Protein AF-A0A3M1YHS2-F1 (afdb_monomer_lite)

Radius of gyration: 10.73 Å; chains: 1; bounding box: 26×29×23 Å

pLDDT: mean 80.74, std 11.42, range [41.94, 88.56]

Secondary structure (DSSP, 8-state):
--EEEEESSSSTTS-EEEEEETT--EEEEEE-SS-EEEEESS----

Foldseek 3Di:
DDKAFDFPDLDPPGDRPDIHDPPFDWDFPADDPRDTDIGGPPPPPD

Structure (mmCIF, N/CA/C/O backbone):
data_AF-A0A3M1YHS2-F1
#
_entry.id   AF-A0A3M1YHS2-F1
#
loop_
_atom_site.group_PDB
_atom_site.id
_atom_site.type_symbol
_atom_site.label_atom_id
_atom_site.label_alt_id
_atom_site.label_comp_id
_atom_site.label_asym_id
_atom_site.label_entity_id
_atom_site.label_seq_id
_atom_site.pdbx_PDB_ins_code
_atom_site.Cartn_x
_atom_site.Cartn_y
_atom_site.Cartn_z
_atom_site.occupancy
_atom_site.B_iso_or_equiv
_atom_site.auth_seq_id
_atom_site.auth_comp_id
_atom_site.auth_asym_id
_atom_site.auth_atom_id
_atom_site.pdbx_PDB_model_num
ATOM 1 N N . MET A 1 1 ? 1.042 -14.281 9.639 1.00 52.12 1 MET A N 1
ATOM 2 C CA . MET A 1 1 ? 0.680 -12.869 9.889 1.00 52.12 1 MET A CA 1
ATOM 3 C C . MET A 1 1 ? 1.225 -12.065 8.720 1.00 52.12 1 MET A C 1
ATOM 5 O O . MET A 1 1 ? 2.409 -12.192 8.444 1.00 52.12 1 MET A O 1
ATOM 9 N N . SER A 1 2 ? 0.368 -11.382 7.957 1.00 73.56 2 SER A N 1
ATOM 10 C CA . SER A 1 2 ? 0.771 -10.624 6.763 1.00 73.56 2 SER A CA 1
ATOM 11 C C .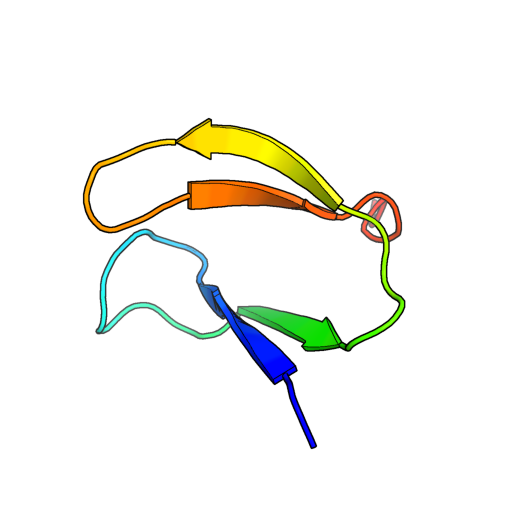 SER A 1 2 ? 0.943 -9.161 7.151 1.00 73.56 2 SER A C 1
ATOM 13 O O . SER A 1 2 ? -0.040 -8.510 7.495 1.00 73.56 2 SER A O 1
ATOM 15 N N . GLN A 1 3 ? 2.177 -8.670 7.120 1.00 81.56 3 GLN A N 1
ATOM 16 C CA . GLN A 1 3 ? 2.519 -7.278 7.390 1.00 81.56 3 GLN A CA 1
ATOM 17 C C . GLN A 1 3 ? 3.467 -6.800 6.292 1.00 81.56 3 GLN A C 1
ATOM 19 O O . GLN A 1 3 ? 4.403 -7.514 5.927 1.00 81.56 3 GLN A O 1
ATOM 24 N N . ILE A 1 4 ? 3.198 -5.621 5.739 1.00 85.69 4 ILE A N 1
ATOM 25 C CA . ILE A 1 4 ? 3.975 -5.041 4.645 1.00 85.69 4 ILE A CA 1
ATOM 26 C C . ILE A 1 4 ? 4.800 -3.883 5.218 1.00 85.69 4 ILE A C 1
ATOM 28 O O . ILE A 1 4 ? 4.216 -2.907 5.686 1.00 85.69 4 ILE A O 1
ATOM 32 N N . PRO A 1 5 ? 6.142 -3.951 5.196 1.00 86.31 5 PRO A N 1
ATOM 33 C CA . PRO A 1 5 ? 6.969 -2.841 5.648 1.00 86.31 5 PRO A CA 1
ATOM 34 C C . PRO A 1 5 ? 6.903 -1.689 4.639 1.00 86.31 5 PRO A C 1
ATOM 36 O O . PRO A 1 5 ? 7.183 -1.870 3.452 1.00 86.31 5 PRO A O 1
ATOM 39 N N . GLY A 1 6 ? 6.550 -0.500 5.116 1.00 87.56 6 GLY A N 1
ATOM 40 C CA . GLY A 1 6 ? 6.679 0.751 4.382 1.00 87.56 6 GLY A CA 1
ATOM 41 C C . GLY A 1 6 ? 8.021 1.411 4.688 1.00 87.56 6 GLY A C 1
ATOM 42 O O . GLY A 1 6 ? 8.431 1.537 5.843 1.00 87.56 6 GLY A O 1
ATOM 43 N N . ARG A 1 7 ? 8.724 1.818 3.634 1.00 88.56 7 ARG A N 1
ATOM 44 C CA . ARG A 1 7 ? 10.040 2.461 3.714 1.00 88.56 7 ARG A CA 1
ATOM 45 C C . ARG A 1 7 ? 9.933 3.936 3.354 1.00 88.56 7 ARG A C 1
ATOM 47 O O . ARG A 1 7 ? 9.049 4.303 2.579 1.00 88.56 7 ARG A O 1
ATOM 54 N N . SER A 1 8 ? 10.830 4.758 3.902 1.00 83.81 8 SER A N 1
ATOM 55 C CA . SER A 1 8 ? 10.908 6.193 3.580 1.00 83.81 8 SER A CA 1
ATOM 56 C C . SER A 1 8 ? 11.192 6.429 2.097 1.00 83.81 8 SER A C 1
ATOM 58 O O . SER A 1 8 ? 10.624 7.324 1.473 1.00 83.81 8 SER A O 1
ATOM 60 N N . GLU A 1 9 ? 12.045 5.583 1.528 1.00 84.00 9 GLU A N 1
ATOM 61 C CA . GLU A 1 9 ? 12.483 5.643 0.144 1.00 84.00 9 GLU A CA 1
ATOM 62 C C . GLU A 1 9 ? 12.243 4.293 -0.547 1.00 84.00 9 GLU A C 1
ATOM 64 O O . GLU A 1 9 ? 12.231 3.246 0.109 1.00 84.00 9 GLU A O 1
ATOM 69 N N . PRO A 1 10 ? 12.055 4.279 -1.880 1.00 82.81 10 PRO A N 1
ATOM 70 C CA . PRO A 1 10 ? 11.915 3.060 -2.673 1.00 82.81 10 PRO A CA 1
ATOM 71 C C . PRO A 1 10 ? 13.273 2.357 -2.864 1.00 82.81 10 PRO A C 1
ATOM 73 O O . PRO A 1 10 ? 13.689 2.070 -3.989 1.00 82.81 10 PRO A O 1
ATOM 76 N N . ASP A 1 11 ? 13.968 2.097 -1.760 1.00 83.25 11 ASP A N 1
ATOM 77 C CA . ASP A 1 11 ? 15.253 1.413 -1.703 1.00 83.25 11 ASP A CA 1
ATOM 78 C C . ASP A 1 11 ? 15.192 0.283 -0.667 1.00 83.25 11 ASP A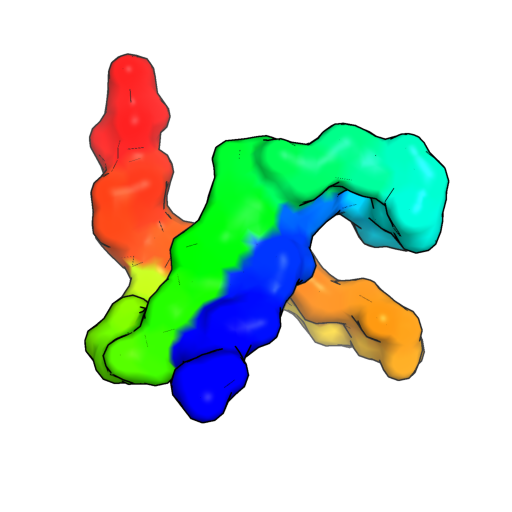 C 1
ATOM 80 O O . ASP A 1 11 ? 14.635 0.428 0.421 1.00 83.25 11 ASP A O 1
ATOM 84 N N . ASP A 1 12 ? 15.770 -0.870 -0.996 1.00 82.88 12 ASP A N 1
ATOM 85 C CA . ASP A 1 12 ? 15.805 -2.024 -0.095 1.00 82.88 12 ASP A CA 1
ATOM 86 C C . ASP A 1 12 ? 16.643 -1.754 1.173 1.00 82.88 12 ASP A C 1
ATOM 88 O O . ASP A 1 12 ? 16.434 -2.409 2.199 1.00 82.88 12 ASP A O 1
ATOM 92 N N . ARG A 1 13 ? 17.567 -0.784 1.119 1.00 86.06 13 ARG A N 1
ATOM 93 C CA . ARG A 1 13 ? 18.402 -0.328 2.243 1.00 86.06 13 ARG A CA 1
ATOM 94 C C . ARG A 1 13 ? 17.779 0.815 3.042 1.00 86.06 13 ARG A C 1
ATOM 96 O O . ARG A 1 13 ? 18.324 1.162 4.086 1.00 86.06 13 ARG A O 1
ATOM 103 N N . ALA A 1 14 ? 16.677 1.395 2.570 1.00 85.06 14 ALA A N 1
ATOM 104 C CA . ALA A 1 14 ? 16.010 2.484 3.269 1.00 85.06 14 ALA A CA 1
ATOM 105 C C . ALA A 1 14 ? 15.394 2.005 4.585 1.00 85.06 14 ALA A C 1
ATOM 107 O O . ALA A 1 14 ? 14.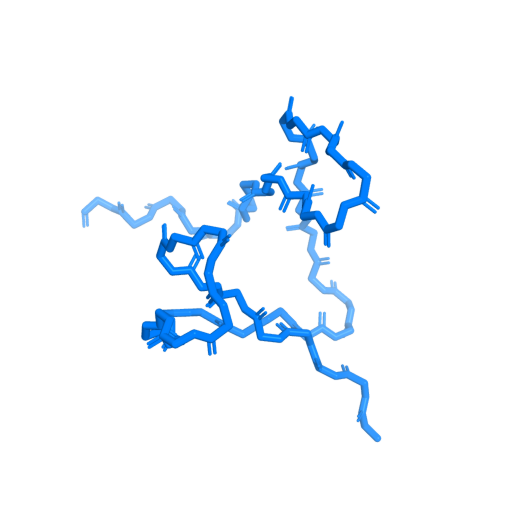959 0.853 4.710 1.00 85.06 14 ALA A O 1
ATOM 108 N N . GLU A 1 15 ? 15.334 2.906 5.559 1.00 85.88 15 GLU A N 1
ATOM 109 C CA . GLU A 1 15 ? 14.761 2.620 6.867 1.00 85.88 15 GLU A CA 1
ATOM 110 C C . GLU A 1 15 ? 13.265 2.288 6.750 1.00 85.88 15 GLU A C 1
ATOM 112 O O . GLU A 1 15 ? 12.522 2.875 5.955 1.00 85.88 15 GLU A O 1
ATOM 117 N N . ILE A 1 16 ? 12.823 1.296 7.527 1.00 86.75 16 ILE A N 1
ATOM 118 C CA . ILE A 1 16 ? 11.407 0.943 7.632 1.00 86.75 16 ILE A CA 1
ATOM 119 C C . ILE A 1 16 ? 10.777 1.942 8.595 1.00 86.75 16 ILE A C 1
ATOM 121 O O . ILE A 1 16 ? 10.972 1.846 9.802 1.00 86.75 16 ILE A O 1
ATOM 125 N N . VAL A 1 17 ? 10.028 2.891 8.045 1.00 85.38 17 VAL A N 1
ATOM 126 C CA . VAL A 1 17 ? 9.394 3.971 8.815 1.00 85.38 17 VAL A CA 1
ATOM 127 C C . VAL A 1 17 ? 7.968 3.638 9.230 1.00 85.38 17 VAL A C 1
ATOM 129 O O . VAL A 1 17 ? 7.454 4.207 10.184 1.00 85.38 17 VAL A O 1
ATOM 132 N N . THR A 1 18 ? 7.315 2.713 8.528 1.00 84.25 18 THR A N 1
ATOM 133 C CA . THR A 1 18 ? 5.941 2.310 8.832 1.00 84.25 18 THR A CA 1
ATOM 134 C C . THR A 1 18 ? 5.738 0.834 8.527 1.00 84.25 18 THR A C 1
ATOM 136 O O . THR A 1 18 ? 6.509 0.219 7.786 1.00 84.25 18 THR A O 1
ATOM 139 N N . GLN A 1 19 ? 4.708 0.226 9.100 1.00 84.06 19 GLN A N 1
ATOM 140 C CA . GLN A 1 19 ? 4.354 -1.153 8.800 1.00 84.06 19 GLN A CA 1
ATOM 141 C C . GLN A 1 19 ? 2.844 -1.280 8.649 1.00 84.06 19 GLN A C 1
ATOM 143 O O . GLN A 1 19 ? 2.108 -1.062 9.602 1.00 84.06 19 GLN A O 1
ATOM 148 N N . ILE A 1 20 ? 2.408 -1.691 7.462 1.00 84.75 20 ILE A N 1
ATOM 149 C CA . ILE A 1 20 ? 0.998 -1.839 7.110 1.00 84.75 20 ILE A CA 1
ATOM 150 C C . ILE A 1 20 ? 0.532 -3.231 7.522 1.00 84.75 20 ILE A C 1
ATOM 152 O O . ILE A 1 20 ? 1.068 -4.248 7.061 1.00 84.75 20 ILE A O 1
ATOM 156 N N . LEU A 1 21 ? -0.477 -3.277 8.376 1.00 85.44 21 LEU A N 1
ATOM 157 C CA . LEU A 1 21 ? -1.131 -4.487 8.840 1.00 85.44 21 LEU A CA 1
ATOM 158 C C . LEU A 1 21 ? -2.300 -4.866 7.929 1.00 85.44 21 LEU A C 1
ATOM 160 O O . LEU A 1 21 ? -2.943 -4.042 7.277 1.00 85.44 21 LEU A O 1
ATOM 164 N N . PHE A 1 22 ? -2.602 -6.160 7.901 1.00 80.31 22 PHE A N 1
ATOM 165 C CA . PHE A 1 22 ? -3.796 -6.650 7.231 1.00 80.31 22 PHE A CA 1
ATOM 166 C C . PHE A 1 22 ? -5.057 -6.078 7.901 1.00 80.31 22 PHE A C 1
ATOM 168 O O . PHE A 1 22 ? -5.281 -6.300 9.089 1.00 80.31 22 PHE A O 1
ATOM 175 N N . GLY A 1 23 ? -5.875 -5.364 7.125 1.00 83.06 23 GLY A N 1
ATOM 176 C CA . GLY A 1 23 ? -7.066 -4.654 7.606 1.00 83.06 23 GLY A CA 1
ATOM 177 C C . GLY A 1 23 ? -6.920 -3.129 7.613 1.00 83.06 23 GLY A C 1
ATOM 178 O O . GLY A 1 23 ? -7.928 -2.43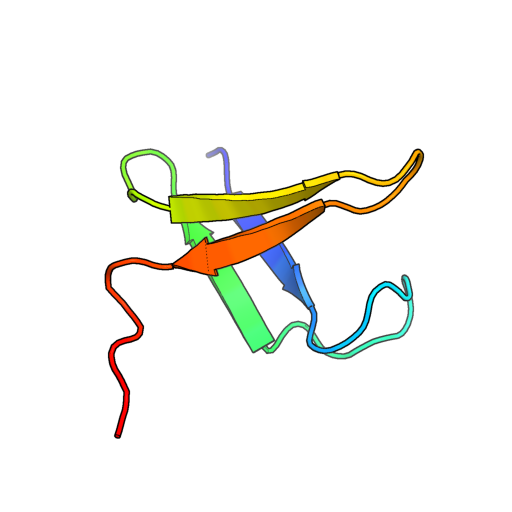4 7.715 1.00 83.06 23 GLY A O 1
ATOM 179 N N . GLU A 1 24 ? -5.706 -2.598 7.443 1.00 83.75 24 GLU A N 1
ATOM 180 C CA . GLU A 1 24 ? -5.499 -1.15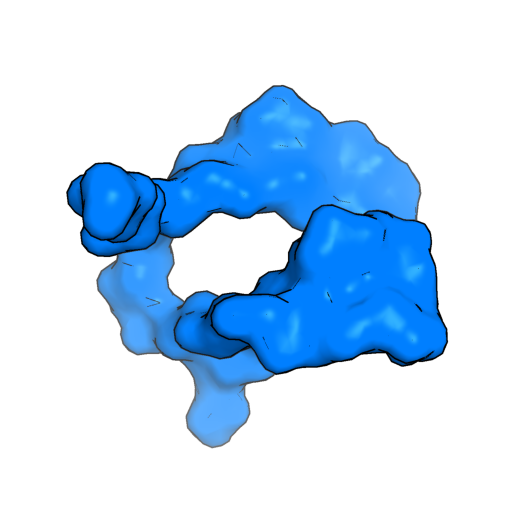7 7.291 1.00 83.75 24 GLU A CA 1
ATOM 181 C C . GLU A 1 24 ? -5.849 -0.666 5.882 1.00 83.75 24 GLU A C 1
ATOM 183 O O . GLU A 1 24 ? -5.628 -1.346 4.876 1.00 83.75 24 GLU A O 1
ATOM 188 N N . SER A 1 25 ? -6.397 0.549 5.820 1.00 84.62 25 SER A N 1
ATOM 189 C CA . SER A 1 25 ? -6.716 1.230 4.566 1.00 84.62 25 SER A CA 1
ATOM 190 C C . SER A 1 25 ? -5.569 2.145 4.146 1.00 84.62 25 SER A C 1
ATOM 192 O O . SER A 1 25 ? -5.045 2.931 4.938 1.00 84.62 25 SER A O 1
ATOM 194 N N . PHE A 1 26 ? -5.191 2.056 2.875 1.00 86.56 26 PHE A N 1
ATOM 195 C CA . PHE A 1 26 ? -4.195 2.920 2.256 1.00 86.56 26 PHE A CA 1
ATOM 196 C C . PHE A 1 26 ? -4.604 3.262 0.827 1.00 86.56 26 PHE A C 1
ATOM 198 O O . PHE A 1 26 ? -5.359 2.539 0.174 1.00 86.56 26 PHE A O 1
ATOM 205 N N . ILE A 1 27 ? -4.072 4.371 0.331 1.00 87.69 27 ILE A N 1
ATOM 206 C CA . ILE A 1 27 ? -4.310 4.871 -1.017 1.00 87.69 27 ILE A CA 1
ATOM 207 C C . ILE A 1 27 ? -3.011 4.731 -1.800 1.00 87.69 27 ILE A C 1
ATOM 209 O O . ILE A 1 27 ? -1.969 5.229 -1.384 1.00 87.69 27 ILE A O 1
ATOM 213 N N . VAL A 1 28 ? -3.050 4.062 -2.950 1.00 88.25 28 VAL A N 1
ATOM 214 C CA . VAL A 1 28 ? -1.883 3.974 -3.837 1.00 88.25 28 VAL A CA 1
ATOM 215 C C . VAL A 1 28 ? -1.809 5.247 -4.674 1.00 88.25 28 VAL A C 1
ATOM 217 O O . VAL A 1 28 ? -2.642 5.462 -5.550 1.00 88.25 28 VAL A O 1
ATOM 220 N N . LEU A 1 29 ? -0.802 6.079 -4.420 1.00 87.75 29 LEU A N 1
ATOM 221 C CA . LEU A 1 29 ? -0.574 7.326 -5.152 1.00 87.75 29 LEU A CA 1
ATOM 222 C C . LEU A 1 29 ? 0.192 7.086 -6.457 1.00 87.75 29 LEU A C 1
ATOM 224 O O . LEU A 1 29 ? -0.120 7.680 -7.488 1.00 87.75 29 LEU A O 1
ATOM 228 N N . LYS A 1 30 ? 1.216 6.224 -6.422 1.00 88.12 30 LYS A N 1
ATOM 229 C CA . LYS A 1 30 ? 2.015 5.854 -7.600 1.00 88.12 30 LYS A CA 1
ATOM 230 C C . LYS A 1 30 ? 2.378 4.383 -7.558 1.00 88.12 30 LYS A C 1
ATOM 232 O O . LYS A 1 30 ? 2.672 3.834 -6.500 1.00 88.12 30 LYS A O 1
ATOM 237 N N . LYS A 1 31 ? 2.411 3.756 -8.729 1.00 88.31 31 LYS A N 1
ATOM 238 C CA . LYS A 1 31 ? 2.775 2.350 -8.879 1.00 88.31 31 LYS A CA 1
ATOM 239 C C . LYS A 1 31 ? 3.930 2.234 -9.864 1.00 88.31 31 LYS A C 1
ATOM 241 O O . LYS A 1 31 ? 3.779 2.553 -11.039 1.00 88.31 31 LYS A O 1
ATOM 246 N N . ASN A 1 32 ? 5.073 1.768 -9.381 1.00 86.19 32 ASN A N 1
ATOM 247 C CA . ASN A 1 32 ? 6.251 1.474 -10.188 1.00 86.19 32 ASN A CA 1
ATOM 248 C C . ASN A 1 32 ? 6.439 -0.052 -10.264 1.00 86.19 32 ASN A C 1
ATOM 250 O O . ASN A 1 32 ? 5.799 -0.811 -9.539 1.00 86.19 32 ASN A O 1
ATOM 254 N N . LYS A 1 33 ? 7.344 -0.523 -11.133 1.00 83.44 33 LYS A N 1
ATOM 255 C CA . LYS A 1 33 ? 7.577 -1.966 -11.351 1.00 83.44 33 LYS A CA 1
ATOM 256 C C . LYS A 1 33 ? 7.957 -2.741 -10.081 1.00 83.44 33 LYS A C 1
ATOM 258 O O . LYS A 1 33 ? 7.572 -3.895 -9.958 1.00 83.44 33 LYS A O 1
ATOM 263 N N . LYS A 1 34 ? 8.720 -2.123 -9.172 1.00 83.44 34 LYS A N 1
ATOM 264 C CA . LYS A 1 34 ? 9.211 -2.753 -7.930 1.00 83.44 34 LYS A CA 1
ATOM 265 C C . LYS A 1 34 ? 8.608 -2.143 -6.659 1.00 83.44 34 LYS A C 1
ATOM 267 O O . LYS A 1 34 ? 8.515 -2.818 -5.645 1.00 83.44 34 LYS A O 1
ATOM 272 N N . TRP A 1 35 ? 8.163 -0.889 -6.727 1.00 88.50 35 TRP A N 1
ATOM 273 C CA . TRP A 1 35 ? 7.742 -0.106 -5.567 1.00 88.50 35 TRP A CA 1
ATOM 274 C C . TRP A 1 35 ? 6.395 0.549 -5.821 1.00 88.50 35 TRP A C 1
ATOM 276 O O . TRP A 1 35 ? 6.132 1.023 -6.922 1.00 88.50 35 TRP A O 1
ATOM 286 N N . SER A 1 36 ? 5.550 0.605 -4.801 1.00 87.19 36 SER A N 1
ATOM 287 C CA . SER A 1 36 ? 4.309 1.376 -4.844 1.00 87.19 36 SER A CA 1
ATOM 288 C C . SER A 1 36 ? 4.385 2.448 -3.772 1.00 87.19 36 SER A C 1
ATOM 290 O O . SER A 1 36 ? 4.651 2.137 -2.616 1.00 87.19 36 SER A O 1
ATOM 292 N N . TYR A 1 37 ? 4.178 3.699 -4.165 1.00 87.00 37 TYR A N 1
ATOM 293 C CA . TYR A 1 37 ? 4.052 4.799 -3.226 1.00 87.00 37 TYR A CA 1
ATOM 294 C C . TYR A 1 37 ? 2.614 4.812 -2.720 1.00 87.00 37 TYR A C 1
ATOM 296 O O . TYR A 1 37 ? 1.673 4.982 -3.506 1.00 87.00 37 TYR A O 1
ATOM 304 N N . VAL A 1 38 ? 2.456 4.573 -1.424 1.00 87.19 38 VAL A N 1
ATOM 305 C CA . VAL A 1 38 ? 1.161 4.454 -0.759 1.00 87.19 38 VAL A CA 1
ATOM 306 C C . VAL A 1 38 ? 1.066 5.489 0.351 1.00 87.19 38 VAL A C 1
ATOM 308 O O . VAL A 1 38 ? 2.036 5.733 1.059 1.00 87.19 38 VAL A O 1
ATOM 311 N N . GLN A 1 39 ? -0.102 6.100 0.485 1.00 85.12 39 GLN A N 1
ATOM 312 C CA . GLN A 1 39 ? -0.437 7.003 1.572 1.00 85.12 39 GLN A CA 1
ATOM 313 C C . GLN A 1 39 ? -1.402 6.280 2.501 1.00 85.12 39 GLN A C 1
ATOM 315 O O . GLN A 1 39 ? -2.501 5.892 2.096 1.00 85.12 39 GLN A O 1
ATOM 320 N N . LEU A 1 40 ? -0.981 6.071 3.743 1.00 83.44 40 LEU A N 1
ATOM 321 C CA . LEU A 1 40 ? -1.833 5.498 4.774 1.00 83.44 40 LEU A CA 1
ATOM 322 C C . LEU A 1 40 ? -2.914 6.512 5.139 1.00 83.44 40 LEU A C 1
ATOM 324 O O . LEU A 1 40 ? -2.627 7.684 5.364 1.00 83.44 40 LEU A O 1
ATOM 328 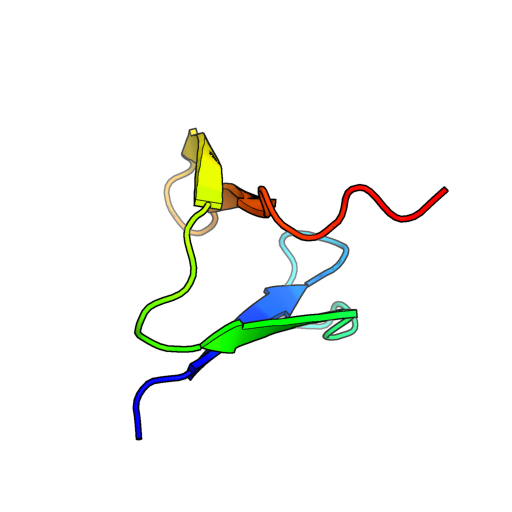N N . THR A 1 41 ? -4.170 6.070 5.183 1.00 76.19 41 THR A N 1
ATOM 329 C CA . THR A 1 41 ? -5.290 6.966 5.519 1.00 76.19 41 THR A CA 1
ATOM 330 C C . THR A 1 41 ? -5.302 7.317 7.009 1.00 76.19 41 THR A C 1
ATOM 332 O O . THR A 1 41 ? -5.891 8.318 7.404 1.00 76.19 41 THR A O 1
ATOM 335 N N . TYR A 1 42 ? -4.640 6.492 7.825 1.00 68.94 42 TYR A N 1
ATOM 336 C CA . TYR A 1 42 ? -4.522 6.662 9.271 1.00 68.94 42 TYR A CA 1
ATOM 337 C C . TYR A 1 42 ? -3.379 7.606 9.677 1.00 68.94 42 TYR A C 1
ATOM 339 O O . TYR A 1 42 ? -3.425 8.211 10.743 1.00 68.94 42 TYR A O 1
ATOM 347 N N . ASP A 1 43 ? -2.385 7.791 8.804 1.00 59.97 43 ASP A N 1
ATOM 348 C CA . ASP A 1 43 ? -1.176 8.582 9.063 1.00 59.97 43 ASP A CA 1
ATOM 349 C C . ASP A 1 43 ? -1.406 10.069 8.747 1.00 59.97 43 ASP A C 1
ATOM 351 O O . ASP A 1 43 ? -0.597 10.750 8.121 1.00 59.97 43 ASP A O 1
ATOM 355 N N . ASN A 1 44 ? -2.538 10.609 9.210 1.00 51.66 44 ASN A N 1
ATOM 356 C CA . ASN A 1 44 ? -2.741 12.055 9.317 1.00 51.66 44 ASN A CA 1
ATOM 357 C C . ASN A 1 44 ? -1.942 12.601 10.521 1.00 51.66 44 ASN A C 1
ATOM 359 O O . ASN A 1 44 ? -2.456 13.383 11.324 1.00 51.66 44 ASN A O 1
ATOM 363 N N . TYR A 1 45 ? -0.707 12.114 10.675 1.00 45.88 45 TYR A N 1
ATOM 364 C CA . TYR A 1 45 ? 0.258 12.571 11.655 1.00 45.88 45 TYR A CA 1
ATOM 365 C C . TYR A 1 45 ? 0.646 13.994 11.246 1.00 45.88 45 TYR A C 1
ATOM 367 O O . TYR A 1 45 ? 1.285 14.221 10.218 1.00 45.88 45 TYR A O 1
ATOM 375 N N . LYS A 1 46 ? 0.147 14.963 12.012 1.00 41.94 46 LYS A N 1
ATOM 376 C CA . LYS A 1 46 ? 0.718 16.307 12.063 1.00 41.94 46 LYS A CA 1
ATOM 377 C C . LYS A 1 46 ? 1.997 16.282 12.884 1.00 41.94 46 LYS A C 1
ATOM 379 O O . LYS A 1 46 ? 2.011 15.553 13.900 1.00 41.94 46 LYS A O 1
#

Sequence (46 aa):
MSQIPGRSEPDDRAEIVTQILFGESFIVLKKNKKWSYVQLTYDNYK